Protein AF-A0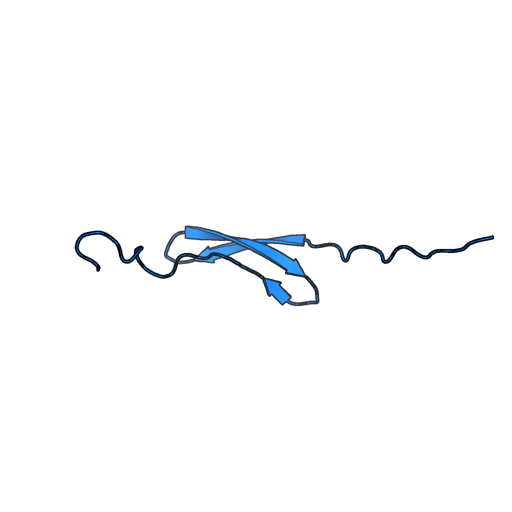A952GGV0-F1 (afdb_monomer)

Mean predicted aligned error: 8.32 Å

Solvent-accessible surface area (backbone atoms only — not comparable to full-atom values): 3518 Å² total; per-residue (Å²): 138,87,81,82,77,74,78,76,76,76,79,63,43,81,44,77,48,82,52,99,92,46,75,47,74,33,35,35,49,95,95,41,79,48,71,77,91,75,82,87,69,80,78,70,52,78,91,60,99

Structure (mmCIF, N/CA/C/O backbone):
data_AF-A0A952GGV0-F1
#
_entry.id   AF-A0A952GGV0-F1
#
loop_
_atom_site.group_PDB
_atom_site.id
_atom_site.type_symbol
_atom_site.label_atom_id
_atom_site.label_alt_id
_atom_site.label_comp_id
_atom_site.label_asym_id
_atom_site.label_entity_id
_atom_site.label_seq_id
_atom_site.pdbx_PDB_ins_code
_atom_site.Cartn_x
_atom_site.Cartn_y
_atom_site.Cartn_z
_atom_site.occupancy
_atom_site.B_iso_or_equiv
_atom_site.auth_seq_id
_atom_site.auth_comp_id
_atom_site.auth_asym_id
_atom_site.auth_atom_id
_atom_site.pdbx_PDB_model_num
ATOM 1 N N .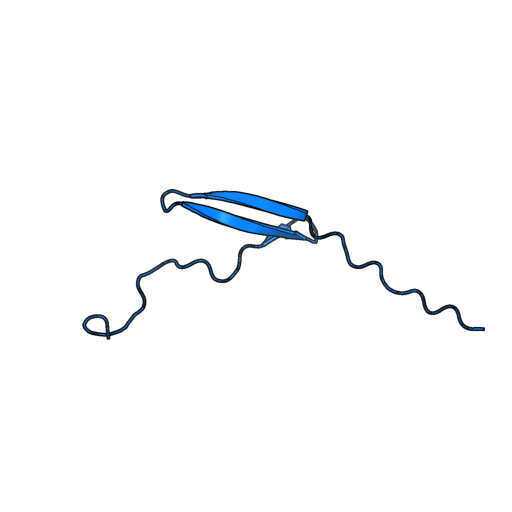 MET A 1 1 ? 17.236 -29.166 -32.186 1.00 49.16 1 MET A N 1
ATOM 2 C CA . MET A 1 1 ? 17.785 -28.263 -31.148 1.00 49.16 1 MET A CA 1
ATOM 3 C C . MET A 1 1 ? 17.231 -26.868 -31.418 1.00 49.16 1 MET A C 1
ATOM 5 O O . MET A 1 1 ? 17.634 -26.270 -32.394 1.00 49.16 1 MET A O 1
ATOM 9 N N . GLY A 1 2 ? 16.197 -26.350 -30.758 1.00 55.91 2 GLY A N 1
ATOM 10 C CA . GLY A 1 2 ? 15.956 -26.341 -29.315 1.00 55.91 2 GLY A CA 1
ATOM 11 C C . GLY A 1 2 ? 16.371 -24.990 -28.716 1.00 55.91 2 GLY A C 1
ATOM 12 O O . GLY A 1 2 ? 17.168 -24.966 -27.793 1.00 55.91 2 GLY A O 1
ATOM 13 N N . GLY A 1 3 ? 15.906 -23.872 -29.286 1.00 54.53 3 GLY A N 1
ATOM 14 C CA . GLY A 1 3 ? 16.223 -22.518 -28.820 1.00 54.53 3 GLY A CA 1
ATOM 15 C C . GLY A 1 3 ? 15.020 -21.872 -28.144 1.00 54.53 3 GLY A C 1
ATOM 16 O O . GLY A 1 3 ? 14.431 -20.946 -28.696 1.00 54.53 3 GLY A O 1
ATOM 17 N N . MET A 1 4 ? 14.620 -22.388 -26.981 1.00 66.31 4 MET A N 1
ATOM 18 C CA . MET A 1 4 ? 13.617 -21.736 -26.138 1.00 66.31 4 MET A CA 1
ATOM 19 C C . MET A 1 4 ? 14.241 -20.467 -25.556 1.00 66.31 4 MET A C 1
ATOM 21 O O . MET A 1 4 ? 15.079 -20.518 -24.659 1.00 66.31 4 MET A O 1
ATOM 25 N N . ARG A 1 5 ? 13.873 -19.319 -26.121 1.00 70.19 5 ARG A N 1
ATOM 26 C CA . ARG A 1 5 ? 14.242 -18.004 -25.603 1.00 70.19 5 ARG A CA 1
ATOM 27 C C . ARG A 1 5 ? 13.427 -17.774 -24.337 1.00 70.19 5 ARG A C 1
ATOM 29 O O . ARG A 1 5 ? 12.234 -17.500 -24.423 1.00 70.19 5 ARG A O 1
ATOM 36 N N . TYR A 1 6 ? 14.049 -17.921 -23.174 1.00 61.31 6 TYR A N 1
ATOM 37 C CA . TYR A 1 6 ? 13.448 -17.454 -21.931 1.00 61.31 6 TYR A CA 1
ATOM 38 C C . TYR A 1 6 ? 13.258 -15.941 -22.050 1.00 61.31 6 TYR A C 1
ATOM 40 O O . TYR A 1 6 ? 14.204 -15.217 -22.363 1.00 61.31 6 TYR A O 1
ATOM 48 N N . ALA A 1 7 ? 12.026 -15.469 -21.863 1.00 64.06 7 ALA A N 1
ATOM 49 C CA . ALA A 1 7 ? 11.767 -14.046 -21.724 1.00 64.06 7 ALA A CA 1
ATOM 50 C C . ALA A 1 7 ? 12.606 -13.534 -20.547 1.00 64.06 7 ALA A C 1
ATOM 52 O O . ALA A 1 7 ? 12.501 -14.057 -19.437 1.00 64.06 7 ALA A O 1
ATOM 53 N N . VAL A 1 8 ? 13.467 -12.547 -20.797 1.00 58.12 8 VAL A N 1
ATOM 54 C CA . VAL A 1 8 ? 14.184 -11.859 -19.723 1.00 58.12 8 VAL A CA 1
ATOM 55 C C . VAL A 1 8 ? 13.122 -11.204 -18.848 1.00 58.12 8 VAL A C 1
ATOM 57 O O . VAL A 1 8 ? 12.351 -10.370 -19.324 1.00 58.12 8 VAL A O 1
ATOM 60 N N . ALA A 1 9 ? 13.039 -11.627 -17.585 1.00 62.34 9 ALA A N 1
ATOM 61 C CA . ALA A 1 9 ? 12.195 -10.974 -16.600 1.00 62.34 9 ALA A CA 1
ATOM 62 C C . ALA A 1 9 ? 12.600 -9.501 -16.558 1.00 62.34 9 ALA A C 1
ATOM 64 O O . ALA A 1 9 ? 13.748 -9.180 -16.262 1.00 62.34 9 ALA A O 1
ATOM 65 N N . GLN A 1 10 ? 11.673 -8.620 -16.923 1.00 62.84 10 GLN A N 1
ATOM 66 C CA . GLN A 1 10 ? 11.929 -7.192 -16.934 1.00 62.84 10 GLN A CA 1
ATOM 67 C C . GLN A 1 10 ? 12.436 -6.768 -15.549 1.00 62.84 10 GLN A C 1
ATOM 69 O O . GLN A 1 10 ? 11.802 -7.083 -14.539 1.00 62.84 10 GLN A O 1
ATOM 74 N N . GLU A 1 11 ? 13.588 -6.101 -15.510 1.00 67.00 11 GLU A N 1
ATOM 75 C CA . GLU A 1 11 ? 14.270 -5.726 -14.275 1.00 67.00 11 GLU A CA 1
ATOM 76 C C . GLU A 1 11 ? 13.371 -4.782 -13.464 1.00 67.00 11 GLU A C 1
ATOM 78 O O . GLU A 1 11 ? 13.134 -3.631 -13.834 1.00 67.00 11 GLU A O 1
ATOM 83 N N . LYS A 1 12 ? 12.775 -5.308 -12.389 1.00 79.94 12 LYS A N 1
ATOM 84 C CA . LYS A 1 12 ? 11.928 -4.530 -11.483 1.00 79.94 12 LYS A CA 1
ATOM 85 C C . LYS A 1 12 ? 12.841 -3.828 -10.491 1.00 79.94 12 LYS A C 1
ATOM 87 O O . LYS A 1 12 ? 13.347 -4.471 -9.575 1.00 79.94 12 LYS A O 1
ATOM 92 N N . ALA A 1 13 ? 13.045 -2.529 -10.667 1.00 89.19 13 ALA A N 1
ATOM 93 C CA . ALA A 1 13 ? 13.854 -1.752 -9.737 1.00 89.19 13 ALA A CA 1
ATOM 94 C C . ALA A 1 13 ? 13.050 -1.417 -8.471 1.00 89.19 13 ALA A C 1
ATOM 96 O O . ALA A 1 13 ? 11.862 -1.091 -8.541 1.00 89.19 13 ALA A O 1
ATOM 97 N N . GLU A 1 14 ? 13.692 -1.491 -7.308 1.00 93.94 14 GLU A N 1
ATOM 98 C CA . GLU A 1 14 ? 13.090 -1.063 -6.045 1.00 93.94 14 GLU A CA 1
ATOM 99 C C . GLU A 1 14 ? 12.960 0.468 -6.011 1.00 93.94 14 GLU A C 1
ATOM 101 O O . GLU A 1 14 ? 13.879 1.192 -6.394 1.00 93.94 14 GLU A O 1
ATOM 106 N N . VAL A 1 15 ? 11.813 0.976 -5.551 1.00 96.88 15 VAL A N 1
ATOM 107 C CA . VAL A 1 15 ? 11.570 2.418 -5.400 1.00 96.88 15 VAL A CA 1
ATOM 108 C C . VAL A 1 15 ? 10.948 2.724 -4.041 1.00 96.88 15 VAL A C 1
ATOM 110 O O . VAL A 1 15 ? 10.058 2.011 -3.576 1.00 96.88 15 VAL A O 1
ATOM 113 N N . VAL A 1 16 ? 11.396 3.812 -3.409 1.00 97.62 16 VAL A N 1
ATOM 114 C CA . VAL A 1 16 ? 10.857 4.311 -2.137 1.00 97.62 16 VAL A CA 1
ATOM 115 C C . VAL A 1 16 ? 10.332 5.732 -2.318 1.00 97.62 16 VAL A C 1
ATOM 117 O O . VAL A 1 16 ? 11.010 6.580 -2.896 1.00 97.62 16 VAL A O 1
ATOM 120 N N . VAL A 1 17 ? 9.127 6.004 -1.814 1.00 97.38 17 VAL A N 1
ATOM 121 C CA . VAL A 1 17 ? 8.513 7.343 -1.818 1.00 97.38 17 VAL A CA 1
ATOM 122 C C . VAL A 1 17 ? 8.099 7.750 -0.408 1.00 97.38 17 VAL A C 1
ATOM 124 O O . VAL A 1 17 ? 7.703 6.906 0.393 1.00 97.38 17 VAL A O 1
ATOM 127 N N . LYS A 1 18 ? 8.183 9.046 -0.098 1.00 98.12 18 LYS A N 1
ATOM 128 C CA . LYS A 1 18 ? 7.717 9.605 1.178 1.00 98.12 18 LYS A CA 1
ATOM 129 C C . LYS A 1 18 ? 6.261 10.054 1.055 1.00 98.12 18 LYS A C 1
ATOM 131 O O . LYS A 1 18 ? 5.891 10.683 0.068 1.00 98.12 18 LYS A O 1
ATOM 136 N N . THR A 1 19 ? 5.467 9.768 2.076 1.00 96.38 19 THR A N 1
ATOM 137 C CA . THR A 1 19 ? 4.083 10.229 2.248 1.00 96.38 19 THR A CA 1
ATOM 138 C C . THR A 1 19 ? 3.942 10.885 3.627 1.00 96.38 19 THR A C 1
ATOM 140 O O . THR A 1 19 ? 4.822 10.693 4.473 1.00 96.38 19 THR A O 1
ATOM 143 N N . PRO A 1 20 ? 2.849 11.617 3.907 1.00 97.81 20 PRO A N 1
ATOM 144 C CA . PRO A 1 20 ? 2.607 12.169 5.242 1.00 97.81 20 PRO A CA 1
ATOM 145 C C . PRO A 1 20 ? 2.574 11.107 6.352 1.00 97.81 20 PRO A C 1
ATOM 147 O O . PRO A 1 20 ? 2.982 11.381 7.475 1.00 97.81 20 PRO A O 1
ATOM 150 N N . SER A 1 21 ? 2.131 9.887 6.034 1.00 96.25 21 SER A N 1
ATOM 151 C CA . SER A 1 21 ? 1.995 8.778 6.988 1.00 96.25 21 SER A CA 1
ATOM 152 C C . SER A 1 21 ? 3.229 7.868 7.061 1.00 96.25 21 SER A C 1
ATOM 154 O O . SER A 1 21 ? 3.207 6.874 7.782 1.00 96.25 21 SER A O 1
ATOM 156 N N . GLY A 1 22 ? 4.301 8.174 6.320 1.00 97.00 22 GLY A N 1
ATOM 157 C CA . GLY A 1 22 ? 5.535 7.383 6.296 1.00 97.00 22 GLY A CA 1
ATOM 158 C C . GLY A 1 22 ? 6.046 7.081 4.888 1.00 97.00 22 GLY A C 1
ATOM 159 O O . GLY A 1 22 ? 5.564 7.624 3.894 1.00 97.00 22 GLY A O 1
ATOM 160 N N . SER A 1 23 ? 7.059 6.220 4.791 1.00 98.00 23 SER A N 1
ATOM 161 C CA . SER A 1 23 ? 7.643 5.833 3.500 1.00 98.00 23 SER A CA 1
ATOM 162 C C . SER A 1 23 ? 6.985 4.570 2.948 1.00 98.00 23 SER A C 1
ATOM 164 O O . SER A 1 23 ? 6.750 3.621 3.691 1.00 98.00 23 SER A O 1
ATOM 166 N N . LEU A 1 24 ? 6.739 4.539 1.638 1.00 97.88 24 LEU A N 1
ATOM 167 C CA . LEU A 1 24 ? 6.231 3.369 0.925 1.00 97.88 24 LEU A CA 1
ATOM 168 C C . LEU A 1 24 ? 7.314 2.790 0.025 1.00 97.88 24 LEU A C 1
ATOM 170 O O . LEU A 1 24 ? 7.972 3.522 -0.715 1.00 97.88 24 LEU A O 1
ATOM 174 N N . ARG A 1 25 ? 7.454 1.465 0.065 1.00 97.31 25 ARG A N 1
ATOM 175 C CA . ARG A 1 25 ? 8.294 0.692 -0.849 1.00 97.31 25 ARG A CA 1
ATOM 176 C C . ARG A 1 25 ? 7.431 0.109 -1.962 1.00 97.31 25 ARG A C 1
ATOM 178 O O . ARG A 1 25 ? 6.353 -0.423 -1.705 1.00 97.31 25 ARG A O 1
ATOM 185 N N . GLY A 1 26 ? 7.914 0.210 -3.188 1.00 96.31 26 GLY A N 1
ATOM 186 C CA . GLY A 1 26 ? 7.259 -0.312 -4.378 1.00 96.31 26 GLY A CA 1
ATOM 187 C C . GLY A 1 26 ? 8.270 -0.770 -5.416 1.00 96.31 26 GLY A C 1
ATOM 188 O O . GLY A 1 26 ? 9.462 -0.903 -5.1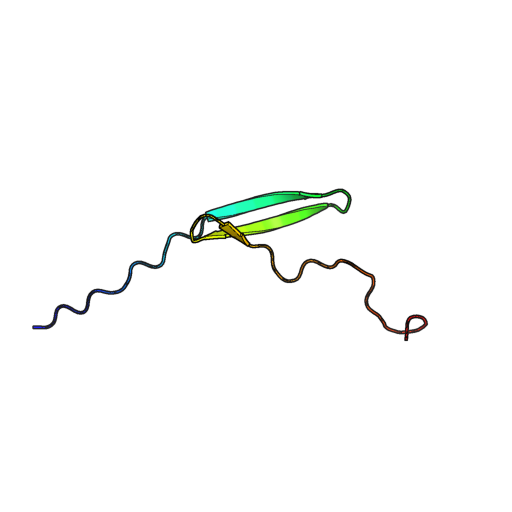34 1.00 96.31 26 GLY A O 1
ATOM 189 N N . LEU A 1 27 ? 7.774 -1.002 -6.627 1.00 96.50 27 LEU A N 1
ATOM 190 C CA . LEU A 1 27 ? 8.576 -1.445 -7.763 1.00 96.50 27 LEU A CA 1
ATOM 191 C C . LEU A 1 27 ? 8.363 -0.514 -8.953 1.00 96.50 27 LEU A C 1
ATOM 193 O O . LEU A 1 27 ? 7.234 -0.119 -9.243 1.00 96.50 27 LEU A O 1
ATOM 197 N N . GLN A 1 28 ? 9.438 -0.203 -9.665 1.00 95.44 28 GLN A N 1
ATOM 198 C CA . GLN A 1 28 ? 9.378 0.352 -11.008 1.00 95.44 28 GLN A CA 1
ATOM 199 C C . GLN A 1 28 ? 9.312 -0.813 -12.000 1.00 95.44 28 GLN A C 1
ATOM 201 O O . GLN A 1 28 ? 10.207 -1.656 -12.034 1.00 95.44 28 GLN A O 1
ATOM 206 N N . ALA 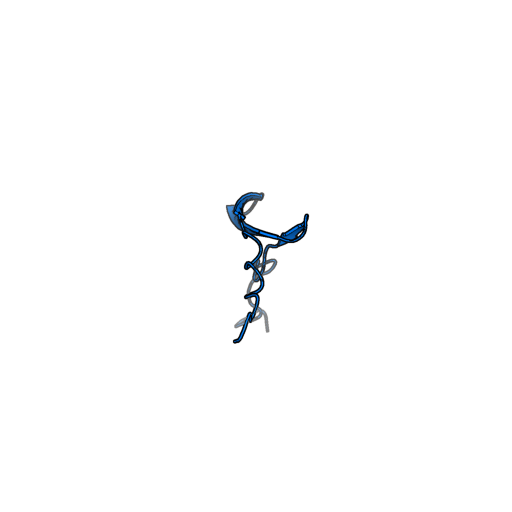A 1 29 ? 8.255 -0.869 -12.804 1.00 91.31 29 ALA A N 1
ATOM 207 C CA . ALA A 1 29 ? 8.080 -1.868 -13.851 1.00 91.31 29 ALA A CA 1
ATOM 208 C C . ALA A 1 29 ? 7.313 -1.248 -15.020 1.00 91.31 29 ALA A C 1
ATOM 210 O O . ALA A 1 29 ? 6.363 -0.509 -14.801 1.00 91.31 29 ALA A O 1
ATOM 211 N N . GLU A 1 30 ? 7.714 -1.548 -16.255 1.00 90.25 30 GLU A N 1
ATOM 212 C CA . 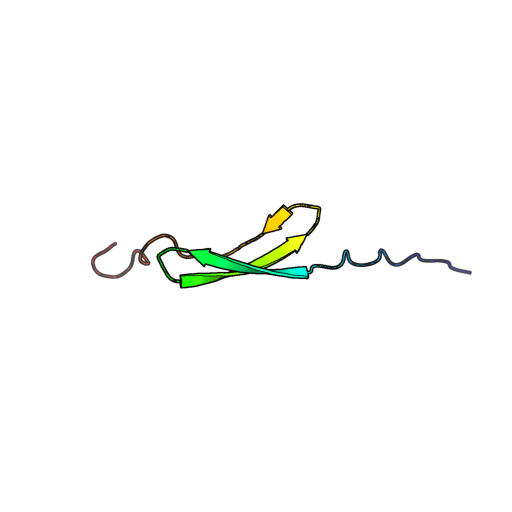GLU A 1 30 ? 6.963 -1.199 -17.474 1.00 90.25 30 GLU A CA 1
ATOM 213 C C . GLU A 1 30 ? 6.737 0.321 -17.593 1.00 90.25 30 GLU A C 1
ATOM 215 O O . GLU A 1 30 ? 5.684 0.789 -18.007 1.00 90.25 30 GLU A O 1
ATOM 220 N N . GLY A 1 31 ? 7.718 1.120 -17.154 1.00 90.94 31 GLY A N 1
ATOM 221 C CA . GLY A 1 31 ? 7.623 2.584 -17.158 1.00 90.94 31 GLY A CA 1
ATOM 222 C C . GLY A 1 31 ? 6.751 3.185 -16.046 1.00 90.94 31 GLY A C 1
ATOM 223 O O . GLY A 1 31 ? 6.724 4.406 -15.904 1.00 90.94 31 GLY A O 1
ATOM 224 N N . VAL A 1 32 ? 6.124 2.373 -15.189 1.00 95.25 32 VAL A N 1
ATOM 225 C C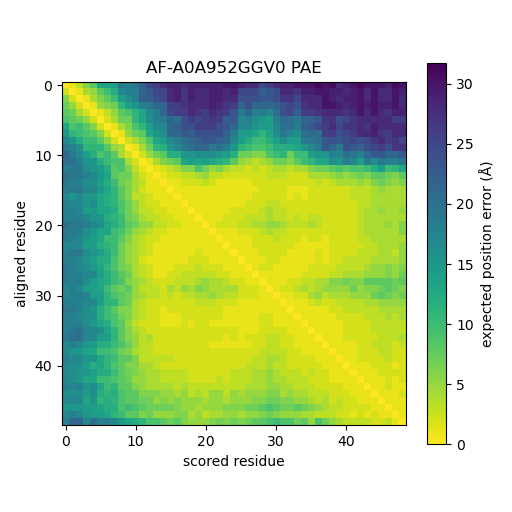A . VAL A 1 32 ? 5.288 2.842 -14.070 1.00 95.25 32 VAL A CA 1
ATOM 226 C C . VAL A 1 32 ? 5.838 2.444 -12.695 1.00 95.25 32 VAL A C 1
ATOM 228 O O . VAL A 1 32 ? 6.538 1.443 -12.538 1.00 95.25 32 VAL A O 1
ATOM 231 N N . ARG A 1 33 ? 5.494 3.231 -11.666 1.00 96.00 33 ARG A N 1
ATOM 232 C CA . ARG A 1 33 ? 5.749 2.894 -10.255 1.00 96.00 33 ARG A CA 1
ATOM 233 C C . ARG A 1 33 ? 4.516 2.234 -9.658 1.00 96.00 33 ARG A C 1
ATOM 235 O O . ARG A 1 33 ? 3.434 2.816 -9.681 1.00 96.00 33 ARG A O 1
ATOM 242 N N . VAL A 1 34 ? 4.687 1.046 -9.095 1.00 96.00 34 VAL A N 1
ATOM 243 C CA . VAL A 1 34 ? 3.606 0.223 -8.550 1.00 96.00 34 VAL A CA 1
ATOM 244 C C . VAL A 1 34 ? 3.786 0.071 -7.042 1.00 96.00 34 VAL A C 1
ATOM 246 O O . VAL A 1 34 ? 4.803 -0.446 -6.579 1.00 96.00 34 VAL A O 1
ATOM 249 N N . PHE A 1 35 ? 2.761 0.466 -6.284 1.00 97.00 35 PHE A N 1
ATOM 250 C CA . PHE A 1 35 ? 2.666 0.297 -4.832 1.00 97.00 35 PHE A CA 1
ATOM 251 C C . PHE A 1 35 ? 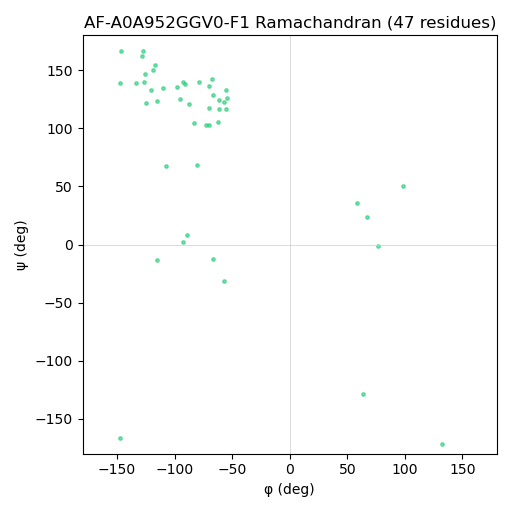1.369 -0.456 -4.525 1.00 97.00 35 PHE A C 1
ATOM 253 O O . PHE A 1 35 ? 0.293 -0.024 -4.934 1.00 97.00 35 PHE A O 1
ATOM 260 N N . ARG A 1 36 ? 1.458 -1.611 -3.861 1.00 95.62 36 ARG A N 1
ATOM 261 C CA . ARG A 1 36 ? 0.308 -2.491 -3.582 1.00 95.62 36 ARG A CA 1
ATOM 262 C C . ARG A 1 36 ? 0.118 -2.649 -2.080 1.00 95.62 36 ARG A C 1
ATOM 264 O O . ARG A 1 36 ? 1.092 -2.607 -1.339 1.00 95.62 36 ARG A O 1
ATOM 271 N N . GLY A 1 37 ? -1.129 -2.856 -1.655 1.00 96.38 37 GLY A N 1
ATOM 272 C CA . GLY A 1 37 ? -1.459 -3.094 -0.247 1.00 96.38 37 GLY A CA 1
ATOM 273 C C . GLY A 1 37 ? -1.226 -1.886 0.663 1.00 96.38 37 GLY A C 1
ATOM 274 O O . GLY A 1 37 ? -1.010 -2.068 1.853 1.00 96.38 37 GLY A O 1
ATOM 275 N N . VAL A 1 38 ? -1.236 -0.668 0.111 1.00 97.19 38 VAL A N 1
ATOM 276 C CA . VAL A 1 38 ? -1.069 0.567 0.887 1.00 97.19 38 VAL A CA 1
ATOM 277 C C . VAL A 1 38 ? -2.322 0.785 1.743 1.00 97.19 38 VAL A C 1
ATOM 279 O O . VAL A 1 38 ? -3.404 0.959 1.175 1.00 97.19 38 VAL A O 1
ATOM 282 N N . PRO A 1 39 ? -2.216 0.787 3.083 1.00 95.88 39 PRO A N 1
ATOM 283 C CA . PRO A 1 39 ? -3.348 1.103 3.943 1.00 95.88 39 PRO A CA 1
ATOM 284 C C . PRO A 1 39 ? -3.738 2.570 3.761 1.00 95.88 39 PRO A C 1
ATOM 286 O O . PRO A 1 39 ? -2.888 3.455 3.853 1.00 95.88 39 PRO A O 1
ATOM 289 N N . PHE A 1 40 ? -5.019 2.825 3.511 1.00 94.94 40 PHE A N 1
ATOM 290 C CA . PHE A 1 40 ? -5.550 4.182 3.332 1.00 94.94 40 PHE A CA 1
ATOM 291 C C . PHE A 1 40 ? -6.551 4.583 4.422 1.00 94.94 40 PHE A C 1
ATOM 293 O O . PHE A 1 40 ? -6.891 5.754 4.555 1.00 94.94 40 PHE A O 1
ATOM 300 N N . ALA A 1 41 ? -7.022 3.611 5.198 1.00 96.44 41 ALA A N 1
ATOM 301 C CA . ALA A 1 41 ? -7.980 3.786 6.275 1.00 96.44 41 ALA A CA 1
ATOM 302 C C . ALA A 1 41 ? -7.678 2.787 7.397 1.00 96.44 41 ALA A C 1
ATOM 304 O O . ALA A 1 41 ? -6.916 1.832 7.214 1.00 96.44 41 ALA A O 1
ATOM 305 N N . GLN A 1 42 ? -8.288 3.008 8.559 1.00 96.25 42 GLN A N 1
ATOM 306 C CA . GLN A 1 42 ? -8.260 2.034 9.645 1.00 96.25 42 GLN A CA 1
ATOM 307 C C . GLN A 1 42 ? -9.052 0.777 9.236 1.00 96.25 42 GLN A C 1
ATOM 309 O O . GLN A 1 42 ? -10.074 0.906 8.557 1.00 96.25 42 GLN A O 1
ATOM 314 N N . PRO A 1 43 ? -8.609 -0.437 9.613 1.00 96.56 43 PRO A N 1
ATOM 315 C CA . PRO A 1 43 ? -9.381 -1.652 9.368 1.00 96.56 43 PRO A CA 1
ATOM 316 C C . PRO A 1 43 ? -10.800 -1.550 9.966 1.00 96.56 43 PRO A C 1
A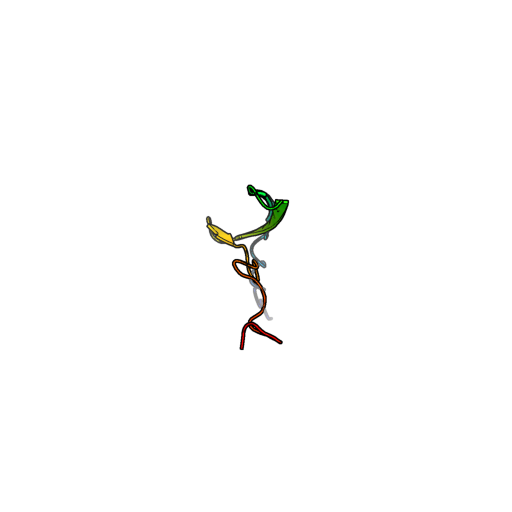TOM 318 O O . PRO A 1 43 ? -10.918 -1.169 11.131 1.00 96.56 43 PRO A O 1
ATOM 321 N N . PRO A 1 44 ? -11.870 -1.909 9.227 1.00 96.31 44 PRO A N 1
ATOM 322 C CA . PRO A 1 44 ? -13.256 -1.762 9.684 1.00 96.31 44 PRO A CA 1
ATOM 323 C C . PRO A 1 44 ? -13.656 -2.921 10.614 1.00 96.31 44 PRO A C 1
ATOM 325 O O . PRO A 1 44 ? -14.413 -3.826 10.254 1.00 96.31 44 PRO A O 1
ATOM 328 N N . VAL A 1 45 ? -13.058 -2.957 11.802 1.00 97.56 45 VAL A N 1
ATOM 329 C CA . VAL A 1 45 ? -13.260 -4.001 12.816 1.00 97.56 45 VAL A CA 1
ATOM 330 C C . VAL A 1 45 ? -13.614 -3.382 14.170 1.00 97.56 45 VAL A C 1
ATOM 332 O O . VAL A 1 45 ? -13.371 -2.200 14.395 1.00 97.56 45 VAL A O 1
ATOM 335 N N . GLY A 1 46 ? -14.169 -4.184 15.087 1.00 97.19 46 GLY A N 1
ATOM 336 C CA . GLY A 1 46 ? -14.608 -3.697 16.401 1.00 97.19 46 GLY A CA 1
ATOM 337 C C . GLY A 1 46 ? -15.735 -2.673 16.266 1.00 97.19 46 GLY A C 1
ATOM 338 O O . GLY A 1 46 ? -16.696 -2.933 15.546 1.00 97.19 46 GLY A O 1
ATOM 339 N N . ASP A 1 47 ? -15.572 -1.516 16.910 1.00 97.25 47 ASP A N 1
ATOM 340 C CA . ASP A 1 47 ? -1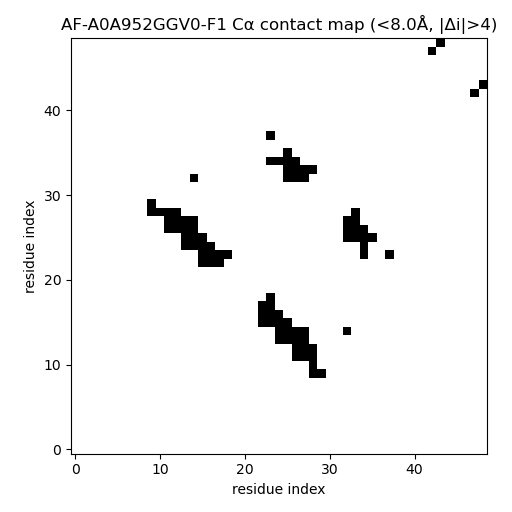6.533 -0.399 16.895 1.00 97.25 47 ASP A CA 1
ATOM 341 C C . ASP A 1 47 ? -16.689 0.271 15.515 1.00 97.25 47 ASP A C 1
ATOM 343 O O . ASP A 1 47 ? -17.613 1.051 15.312 1.00 97.25 47 ASP A O 1
ATOM 347 N N . LEU A 1 48 ? -15.795 -0.015 14.558 1.00 96.00 48 LEU A N 1
ATOM 348 C CA . LEU A 1 48 ? -15.856 0.495 13.179 1.00 96.00 48 LEU A CA 1
ATOM 349 C C . LEU A 1 48 ? -16.670 -0.403 12.226 1.00 96.00 48 LEU A C 1
ATOM 351 O O . LEU A 1 48 ? -16.598 -0.207 11.010 1.00 96.00 48 LEU A O 1
ATOM 355 N N . ARG A 1 49 ? -17.364 -1.422 12.749 1.00 87.25 49 ARG A N 1
ATOM 356 C CA . ARG A 1 49 ? -18.206 -2.339 11.966 1.00 87.25 49 ARG A CA 1
ATOM 357 C C . ARG A 1 49 ? -19.643 -1.847 11.839 1.00 87.25 49 ARG A C 1
ATOM 359 O O . ARG A 1 49 ? -20.183 -1.342 12.843 1.00 87.25 49 ARG A O 1
#

Nearest PDB structures (foldseek):
  1x0g-assembly1_D  TM=3.743E-01  e=8.258E+00  Thermosynechococcus vestitus BP-1

Secondary structure (DSSP, 8-state):
-----PPPPP--EEEEEEETTEEEEEEEETTEEE--S---S--S-GGG-

Radius of gyration: 18.43 Å; Cα contacts (8 Å, |Δi|>4): 43; chains: 1; bounding box: 36×40×48 Å

pLDDT: mean 87.58, std 14.86, range [49.16, 98.12]

Foldseek 3Di:
DDDDDDDDDFDWDWDWDADPVGIFIFTDDPNDTDGPPDDPDDPCDDPND

Sequence (49 aa):
MGGMRYAVAQEKAEVVVKTPSGSLRGLQAEGVRVFRGVPFAQPPVGDLR